Protein AF-A0A9D8N9T4-F1 (afdb_monomer_lite)

Secondary structure (DSSP, 8-state):
---------------------------STHHHHHHHHHHHHHHHHH----HHHHHHHHHHHHHHHHHHHHHHHHHHHHHHHTT--SS--GGGGGGS-HHHHHHHHHHHHHHHHHHHHHHHHHHHHHHHHS-HHHHHHHHHHHHHHHHHHHHHHHHHHS--------------------

Radius of gyration: 26.77 Å; chains: 1; bounding box: 71×52×84 Å

Sequence (178 aa):
MKKLFFWGLLLVMMGSLHAQEKKDSKCGSKDCQTMMKLQREYIEKNFIINDNQKSEFWEAYNELEKAKFQAFQDMKSAKEDANLPKRMKEDSLQYLSSEQIITFYRIKLETKNKIQQADLKFFTRISQCLTGQQVNQYYQLEKKFKKSAVNHSEKVCSPSKDKKYDSREQAPATPVKH

Structure (mmCIF, N/CA/C/O backbone):
data_AF-A0A9D8N9T4-F1
#
_entry.id   AF-A0A9D8N9T4-F1
#
loop_
_atom_site.group_PDB
_atom_site.id
_atom_site.type_symbol
_atom_site.label_atom_id
_atom_site.label_alt_id
_atom_site.label_comp_id
_atom_site.label_asym_id
_atom_site.label_entity_id
_atom_site.label_seq_id
_atom_site.pdbx_PDB_ins_code
_atom_site.Cartn_x
_atom_site.Cartn_y
_atom_site.Cartn_z
_atom_site.occupancy
_atom_site.B_iso_or_equiv
_atom_site.auth_seq_id
_atom_site.auth_comp_id
_atom_site.auth_asym_id
_atom_site.auth_atom_id
_atom_site.pdbx_PDB_model_num
ATOM 1 N N . MET A 1 1 ? -50.177 42.837 16.212 1.00 39.84 1 MET A N 1
ATOM 2 C CA . MET A 1 1 ? -50.791 42.825 14.865 1.00 39.84 1 MET A CA 1
ATOM 3 C C . MET A 1 1 ? -49.993 43.724 13.936 1.00 39.84 1 MET A C 1
ATOM 5 O O . MET A 1 1 ? -49.890 44.902 14.240 1.00 39.84 1 MET A O 1
ATOM 9 N N . LYS A 1 2 ? -49.470 43.162 12.841 1.00 36.41 2 LYS A N 1
ATOM 10 C CA . LYS A 1 2 ? -49.354 43.708 11.469 1.00 36.41 2 LYS A CA 1
ATOM 11 C C . LYS A 1 2 ? -48.125 43.093 10.788 1.00 36.41 2 LYS A C 1
ATOM 13 O O . LYS A 1 2 ? -46.996 43.273 11.221 1.00 36.41 2 LYS A O 1
ATOM 18 N N . LYS A 1 3 ? -48.428 42.292 9.764 1.00 45.81 3 LYS A N 1
ATOM 19 C CA . LYS A 1 3 ? -47.525 41.695 8.774 1.00 45.81 3 LYS A CA 1
ATOM 20 C C . LYS A 1 3 ? -46.980 42.782 7.841 1.00 45.81 3 LYS A C 1
ATOM 22 O O . LYS A 1 3 ? -47.693 43.758 7.639 1.00 45.81 3 LYS A O 1
ATOM 27 N N . LEU A 1 4 ? -45.835 42.519 7.206 1.00 48.75 4 LEU A N 1
ATOM 28 C CA . LEU A 1 4 ? -45.472 42.836 5.805 1.00 48.75 4 LEU A CA 1
ATOM 29 C C . LEU A 1 4 ? -44.111 42.136 5.550 1.00 48.75 4 LEU A C 1
ATOM 31 O O . LEU A 1 4 ? -43.169 42.393 6.287 1.00 48.75 4 LEU A O 1
ATOM 35 N N . PHE A 1 5 ? -44.007 41.029 4.792 1.00 43.25 5 PHE A N 1
ATOM 36 C CA . PHE A 1 5 ? -43.903 40.932 3.314 1.00 43.25 5 PHE A CA 1
ATOM 37 C C . PHE A 1 5 ? -42.927 41.974 2.723 1.00 43.25 5 PHE A C 1
ATOM 39 O O . PHE A 1 5 ? -43.076 43.142 3.038 1.00 43.25 5 PHE A O 1
ATOM 46 N N . PHE A 1 6 ? -41.996 41.736 1.793 1.00 43.41 6 PHE A N 1
ATOM 47 C CA . PHE A 1 6 ? -41.402 40.606 1.056 1.00 43.41 6 PHE A CA 1
ATOM 48 C C . PHE A 1 6 ? -40.486 41.306 0.003 1.00 43.41 6 PHE A C 1
ATOM 50 O O . PHE A 1 6 ? -40.786 42.434 -0.378 1.00 43.41 6 PHE A O 1
ATOM 57 N N . TRP A 1 7 ? -39.458 40.620 -0.514 1.00 39.41 7 TRP A N 1
ATOM 58 C CA . TRP A 1 7 ? -38.658 40.938 -1.724 1.00 39.41 7 TRP A CA 1
ATOM 59 C C . TRP A 1 7 ? -37.586 42.044 -1.666 1.00 39.41 7 TRP A C 1
ATOM 61 O O . TRP A 1 7 ? -37.868 43.198 -1.371 1.00 39.41 7 TRP A O 1
ATOM 71 N N . GLY A 1 8 ? -36.391 41.702 -2.172 1.00 33.31 8 GLY A N 1
ATOM 72 C CA . GLY A 1 8 ? -35.645 42.616 -3.045 1.00 33.31 8 GLY A CA 1
ATOM 73 C C . GLY A 1 8 ? -34.132 42.701 -2.836 1.00 33.31 8 GLY A C 1
ATOM 74 O O . GLY A 1 8 ? -33.678 43.363 -1.918 1.00 33.31 8 GLY A O 1
ATOM 75 N N . LEU A 1 9 ? -33.385 42.148 -3.798 1.00 35.94 9 LEU A N 1
ATOM 76 C CA . LEU A 1 9 ? -32.022 42.533 -4.201 1.00 35.94 9 LEU A CA 1
ATOM 77 C C . LEU A 1 9 ? -30.852 42.310 -3.222 1.00 35.94 9 LEU A C 1
ATOM 79 O O . LEU A 1 9 ? -30.519 43.159 -2.404 1.00 35.94 9 LEU A O 1
ATOM 83 N N . LEU A 1 10 ? -30.059 41.271 -3.503 1.00 37.19 10 LEU A N 1
ATOM 84 C CA . LEU A 1 10 ? -28.599 41.421 -3.467 1.00 37.19 10 LEU A CA 1
ATOM 85 C C . LEU A 1 10 ? -27.941 40.546 -4.545 1.00 37.19 10 LEU A C 1
ATOM 87 O O . LEU A 1 10 ? -27.331 39.514 -4.289 1.00 37.19 10 LEU A O 1
ATOM 91 N N . LEU A 1 11 ? -28.125 40.981 -5.794 1.00 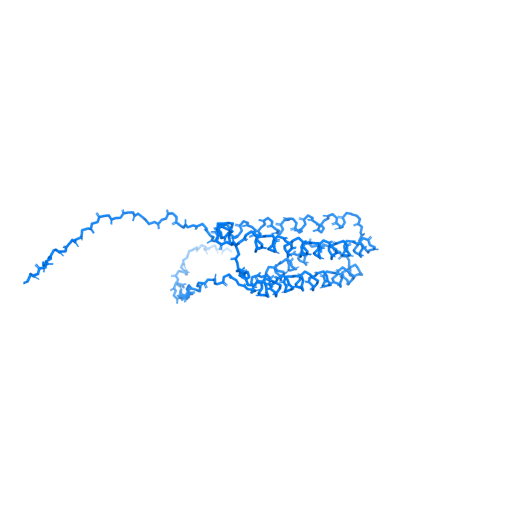40.97 11 LEU A N 1
ATOM 92 C CA . LEU A 1 11 ? -27.335 40.592 -6.962 1.00 40.97 11 LEU A CA 1
ATOM 93 C C . LEU A 1 11 ? -26.333 41.720 -7.242 1.00 40.97 11 LEU A C 1
ATOM 95 O O . LEU A 1 11 ? -26.630 42.561 -8.073 1.00 40.97 11 LEU A O 1
ATOM 99 N N . VAL A 1 12 ? -25.182 41.754 -6.561 1.00 41.62 12 VAL A N 1
ATOM 100 C CA . VAL A 1 12 ? -23.919 42.331 -7.079 1.00 41.62 12 VAL A CA 1
ATOM 101 C C . VAL A 1 12 ? -22.760 41.757 -6.253 1.00 41.62 12 VAL A C 1
ATOM 103 O O . VAL A 1 12 ? -22.359 42.351 -5.266 1.00 41.62 12 VAL A O 1
ATOM 106 N N . MET A 1 13 ? -22.227 40.598 -6.641 1.00 38.72 13 MET A N 1
ATOM 107 C CA . MET A 1 13 ? -20.827 40.207 -6.384 1.00 38.72 13 MET A CA 1
ATOM 108 C C . MET A 1 13 ? -20.387 39.223 -7.488 1.00 38.72 13 MET A C 1
ATOM 110 O O . MET A 1 13 ? -19.908 38.122 -7.232 1.00 38.72 13 MET A O 1
ATOM 114 N N . MET A 1 14 ? -20.593 39.604 -8.753 1.00 42.25 14 MET A N 1
ATOM 115 C CA . MET A 1 14 ? -19.725 39.131 -9.833 1.00 42.25 14 MET A CA 1
ATOM 116 C C . MET A 1 14 ? -18.565 40.115 -9.919 1.00 42.25 14 MET A C 1
ATOM 118 O O . MET A 1 14 ? -18.799 41.299 -10.142 1.00 42.25 14 MET A O 1
ATOM 122 N N . GLY A 1 15 ? -17.332 39.642 -9.750 1.00 38.38 15 GLY A N 1
ATOM 123 C CA . GLY A 1 15 ? -16.176 40.510 -9.975 1.00 38.38 15 GLY A CA 1
ATOM 124 C C . GLY A 1 15 ? -14.898 40.157 -9.235 1.00 38.38 15 GLY A C 1
ATOM 125 O O . GLY A 1 15 ? -14.230 41.053 -8.746 1.00 38.38 15 GLY A O 1
ATOM 126 N N . SER A 1 16 ? -14.538 38.879 -9.144 1.00 36.50 16 SER A N 1
ATOM 127 C CA . SER A 1 16 ? -13.131 38.458 -9.063 1.00 36.50 16 SER A CA 1
ATOM 128 C C . SER A 1 16 ? -13.045 37.007 -9.512 1.00 36.50 16 SER A C 1
ATOM 130 O O . SER A 1 16 ? -12.742 36.096 -8.741 1.00 36.50 16 SER A O 1
ATOM 132 N N . LEU A 1 17 ? -13.368 36.809 -10.793 1.00 34.00 17 LEU A N 1
ATOM 133 C CA . LEU A 1 17 ? -12.990 35.627 -11.553 1.00 34.00 17 LEU A CA 1
ATOM 134 C C . LEU A 1 17 ? -11.460 35.655 -11.581 1.00 34.00 17 LEU A C 1
ATOM 136 O O . LEU A 1 17 ? -10.849 36.274 -12.447 1.00 34.00 17 LEU A O 1
ATOM 140 N N . HIS A 1 18 ? -10.843 35.086 -10.546 1.00 39.81 18 HIS A N 1
ATOM 141 C CA . HIS A 1 18 ? -9.419 34.833 -10.566 1.00 39.81 18 HIS A CA 1
ATOM 142 C C . HIS A 1 18 ? -9.195 33.953 -11.785 1.00 39.81 18 HIS A C 1
ATOM 144 O O . HIS A 1 18 ? -9.687 32.825 -11.850 1.00 39.81 18 HIS A O 1
ATOM 150 N N . ALA A 1 19 ? -8.495 34.514 -12.767 1.00 41.03 19 ALA A N 1
ATOM 151 C CA . ALA A 1 19 ? -7.822 33.764 -13.798 1.00 41.03 19 ALA A CA 1
ATOM 152 C C . ALA A 1 19 ? -6.871 32.802 -13.078 1.00 41.03 19 ALA A C 1
ATOM 154 O O . ALA A 1 19 ? -5.721 33.123 -12.794 1.00 41.03 19 ALA A O 1
ATOM 155 N N . GLN A 1 20 ? -7.386 31.637 -12.688 1.00 35.59 20 GLN A N 1
ATOM 156 C CA . GLN A 1 20 ? -6.550 30.523 -12.305 1.00 35.59 20 GLN A CA 1
ATOM 157 C C . GLN A 1 20 ? -5.857 30.121 -13.597 1.00 35.59 20 GLN A C 1
ATOM 159 O O . GLN A 1 20 ? -6.465 29.520 -14.486 1.00 35.59 20 GLN A O 1
ATOM 164 N N . GLU A 1 21 ? -4.602 30.558 -13.722 1.00 31.61 21 GLU A N 1
ATOM 165 C CA . GLU A 1 21 ? -3.654 30.041 -14.692 1.00 31.61 21 GLU A CA 1
ATOM 166 C C . GLU A 1 21 ? -3.903 28.545 -14.840 1.00 31.61 21 GLU A C 1
ATOM 168 O O . GLU A 1 21 ? -3.873 27.795 -13.855 1.00 31.61 21 GLU A O 1
ATOM 173 N N . LYS A 1 22 ? -4.175 28.116 -16.074 1.00 35.31 22 LYS A N 1
ATOM 174 C CA . LYS A 1 22 ? -4.135 26.708 -16.442 1.00 35.31 22 LYS A CA 1
ATOM 175 C C . LYS A 1 22 ? -2.708 26.237 -16.195 1.00 35.31 22 LYS A C 1
ATOM 177 O O . LYS A 1 22 ? -1.856 26.298 -17.071 1.00 35.31 22 LYS A O 1
ATOM 182 N N . LYS A 1 23 ? -2.436 25.799 -14.968 1.00 31.84 23 LYS A N 1
ATOM 183 C CA . LYS A 1 23 ? -1.280 24.973 -14.680 1.00 31.84 23 LYS A CA 1
ATOM 184 C C . LYS A 1 23 ? -1.562 23.675 -15.400 1.00 31.84 23 LYS A C 1
ATOM 186 O O . LYS A 1 23 ? -2.368 22.877 -14.928 1.00 31.84 23 LYS A O 1
ATOM 191 N N . ASP A 1 24 ? -0.914 23.507 -16.546 1.00 34.22 24 ASP A N 1
ATOM 192 C CA . ASP A 1 24 ? -0.629 22.203 -17.118 1.00 34.22 24 ASP A CA 1
ATOM 193 C C . ASP A 1 24 ? -0.146 21.328 -15.965 1.00 34.22 24 ASP A C 1
ATOM 195 O O . ASP A 1 24 ? 0.978 21.478 -15.467 1.00 34.22 24 ASP A O 1
ATOM 199 N N . SER A 1 25 ? -1.046 20.498 -15.442 1.00 35.97 25 SER A N 1
ATOM 200 C CA . SER A 1 25 ? -0.766 19.623 -14.322 1.00 35.97 25 SER A CA 1
ATOM 201 C C . SER A 1 25 ? 0.158 18.548 -14.862 1.00 35.97 25 SER A C 1
ATOM 203 O O . SER A 1 25 ? -0.248 17.487 -15.333 1.00 35.97 25 SER A O 1
ATOM 205 N N . LYS A 1 26 ? 1.454 18.879 -14.830 1.00 36.84 26 LYS A N 1
ATOM 206 C CA . LYS A 1 26 ? 2.577 17.962 -14.932 1.00 36.84 26 LYS A CA 1
ATOM 207 C C . LYS A 1 26 ? 2.357 16.887 -13.884 1.00 36.84 26 LYS A C 1
ATOM 209 O O . LYS A 1 26 ? 2.788 17.005 -12.740 1.00 36.84 26 LYS A O 1
ATOM 214 N N . CYS A 1 27 ? 1.650 15.854 -14.309 1.00 39.75 27 CYS A N 1
ATOM 215 C CA . CYS A 1 27 ? 1.485 14.625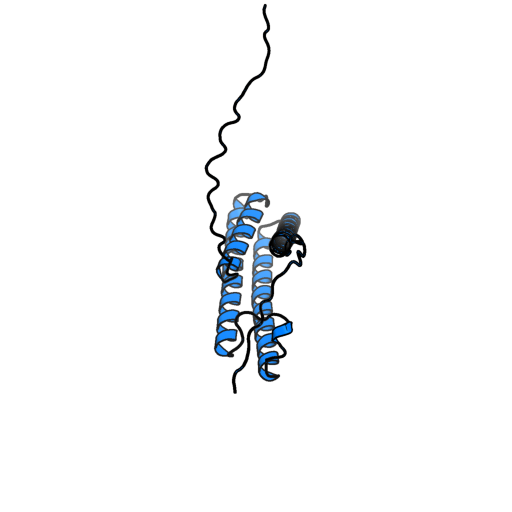 -13.587 1.00 39.75 27 CYS A CA 1
ATOM 216 C C . CYS A 1 27 ? 2.919 14.124 -13.339 1.00 39.75 27 CYS A C 1
ATOM 218 O O . CYS A 1 27 ? 3.714 13.942 -14.264 1.00 39.75 27 CYS A O 1
ATOM 220 N N . GLY A 1 28 ? 3.304 14.025 -12.078 1.00 37.84 28 GLY A N 1
ATOM 221 C CA . GLY A 1 28 ? 4.686 13.926 -11.604 1.00 37.84 28 GLY A CA 1
ATOM 222 C C . GLY A 1 28 ? 4.661 13.645 -10.106 1.00 37.84 28 GLY A C 1
ATOM 223 O O . GLY A 1 28 ? 3.597 13.729 -9.514 1.00 37.84 28 GLY A O 1
ATOM 224 N N . SER A 1 29 ? 5.782 13.278 -9.476 1.00 44.72 29 SER A N 1
ATOM 225 C CA . SER A 1 29 ? 5.846 12.665 -8.125 1.00 44.72 29 SER A CA 1
ATOM 226 C C . SER A 1 29 ? 5.010 13.314 -7.002 1.00 44.72 29 SER A C 1
ATOM 228 O O . SER A 1 29 ? 4.726 12.644 -6.011 1.00 44.72 29 SER A O 1
ATOM 230 N N . LYS A 1 30 ? 4.584 14.574 -7.164 1.00 45.72 30 LYS A N 1
ATOM 231 C CA . LYS A 1 30 ? 3.570 15.243 -6.338 1.00 45.72 30 LYS A CA 1
ATOM 232 C C . LYS A 1 30 ? 2.255 14.452 -6.251 1.00 45.72 30 LYS A C 1
ATOM 234 O O . LYS A 1 30 ? 1.691 14.371 -5.170 1.00 45.72 30 LYS A O 1
ATOM 239 N N . ASP A 1 31 ? 1.831 13.773 -7.316 1.00 61.88 31 ASP A N 1
ATOM 240 C CA . ASP A 1 31 ? 0.552 13.051 -7.361 1.00 61.88 31 ASP A CA 1
ATOM 241 C C . ASP A 1 31 ? 0.489 11.866 -6.391 1.00 61.88 31 ASP A C 1
ATOM 243 O O . ASP A 1 31 ? -0.563 11.606 -5.817 1.00 61.88 31 ASP A O 1
ATOM 247 N N . CYS A 1 32 ? 1.601 11.154 -6.165 1.00 58.97 32 CYS A N 1
ATOM 248 C CA . CYS A 1 32 ? 1.617 10.006 -5.251 1.00 58.97 32 CYS A CA 1
ATOM 249 C C . CYS A 1 32 ? 1.490 10.455 -3.790 1.00 58.97 32 CYS A C 1
ATOM 251 O O . CYS A 1 32 ? 0.715 9.874 -3.034 1.00 58.97 32 CYS A O 1
ATOM 253 N N . GLN A 1 33 ? 2.207 11.516 -3.404 1.00 65.69 33 GLN A N 1
ATOM 254 C CA . GLN A 1 33 ? 2.091 12.107 -2.067 1.00 65.69 33 GLN A CA 1
ATOM 255 C C . GLN A 1 33 ? 0.718 12.754 -1.858 1.00 65.69 33 GLN A C 1
ATOM 257 O O . GLN A 1 33 ? 0.119 12.590 -0.798 1.00 65.69 33 GLN A O 1
ATOM 262 N N . THR A 1 34 ? 0.182 13.437 -2.874 1.00 75.50 34 THR A N 1
ATOM 263 C CA . THR A 1 34 ? -1.174 13.993 -2.830 1.00 75.50 34 THR A CA 1
ATOM 264 C C . THR A 1 34 ? -2.224 12.890 -2.695 1.00 75.50 34 THR A C 1
ATOM 266 O O . THR A 1 34 ? -3.124 13.018 -1.873 1.00 75.50 34 THR A O 1
ATOM 269 N N . MET A 1 35 ? -2.094 11.782 -3.430 1.00 77.75 35 MET A N 1
ATOM 270 C CA . MET A 1 35 ? -3.035 10.662 -3.350 1.00 77.75 35 MET A CA 1
ATOM 271 C C . MET A 1 35 ? -2.986 9.957 -1.989 1.00 77.75 35 MET A C 1
ATOM 273 O O . MET A 1 35 ? -4.039 9.675 -1.424 1.00 77.75 35 MET A O 1
ATOM 277 N N . MET A 1 36 ? -1.790 9.716 -1.438 1.00 79.12 36 MET A N 1
ATOM 278 C CA . MET A 1 36 ? -1.627 9.142 -0.093 1.00 79.12 36 MET A CA 1
ATOM 279 C C . MET A 1 36 ? -2.247 10.043 0.978 1.00 79.12 36 MET A C 1
ATOM 281 O O . MET A 1 36 ? -3.033 9.577 1.798 1.00 79.12 36 MET A O 1
ATOM 285 N N . LYS A 1 37 ? -2.003 11.358 0.904 1.00 85.75 37 LYS A N 1
ATOM 286 C CA . LYS A 1 37 ? -2.623 12.332 1.810 1.00 85.75 37 LYS A CA 1
ATOM 287 C C . LYS A 1 37 ? -4.154 12.299 1.736 1.00 85.75 37 LYS A C 1
ATOM 289 O O . LYS A 1 37 ? -4.808 12.218 2.770 1.00 85.75 37 LYS A O 1
ATOM 294 N N . LEU A 1 38 ? -4.724 12.309 0.529 1.00 87.62 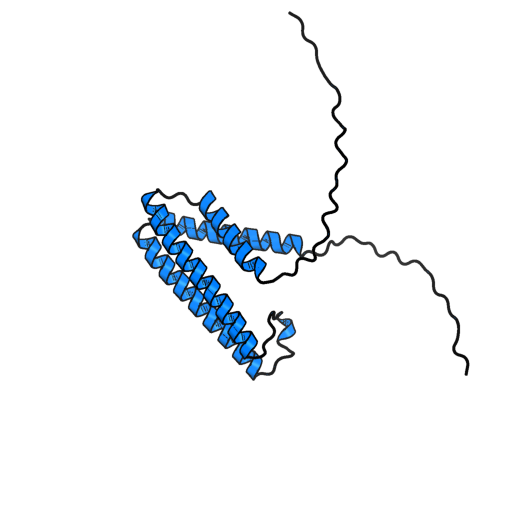38 LEU A N 1
ATOM 295 C CA . LEU A 1 38 ? -6.176 12.223 0.333 1.00 87.62 38 LEU A CA 1
ATOM 296 C C . LEU A 1 38 ? -6.751 10.899 0.854 1.00 87.62 38 LEU A C 1
ATOM 298 O O . LEU A 1 38 ? -7.842 10.881 1.422 1.00 87.62 38 LEU A O 1
ATOM 302 N N . GLN A 1 39 ? -6.023 9.792 0.679 1.00 89.44 39 GLN A N 1
ATOM 303 C CA . GLN A 1 39 ? -6.418 8.490 1.210 1.00 89.44 39 GLN A CA 1
ATOM 304 C C . GLN A 1 39 ? -6.457 8.515 2.739 1.00 89.44 39 GLN A C 1
ATOM 306 O O . GLN A 1 39 ? -7.435 8.061 3.333 1.00 89.44 39 GLN A O 1
ATOM 311 N N . ARG A 1 40 ? -5.422 9.082 3.366 1.00 92.06 40 ARG A N 1
ATOM 312 C CA . ARG A 1 40 ? -5.332 9.237 4.816 1.00 92.06 40 ARG A CA 1
ATOM 313 C C . ARG A 1 40 ? -6.487 10.065 5.368 1.00 92.06 40 ARG A C 1
ATOM 315 O O . ARG A 1 40 ? -7.202 9.575 6.235 1.00 92.06 40 ARG A O 1
ATOM 322 N N . GLU A 1 41 ? -6.723 11.255 4.818 1.00 91.12 41 GLU A N 1
ATOM 323 C CA . GLU A 1 41 ? -7.837 12.132 5.216 1.00 91.12 41 GLU A CA 1
ATOM 324 C C . GLU A 1 41 ? -9.195 11.431 5.057 1.00 91.12 41 GLU A C 1
ATOM 326 O O . GLU A 1 41 ? -10.080 11.544 5.908 1.00 91.12 41 GLU A O 1
ATOM 331 N N . TYR A 1 42 ? -9.364 10.659 3.978 1.00 92.44 42 TYR A N 1
ATOM 332 C CA . TYR A 1 42 ? -10.575 9.878 3.758 1.00 92.44 42 TYR A CA 1
ATOM 333 C C . TYR A 1 42 ? -10.759 8.786 4.818 1.00 92.44 42 TYR A C 1
ATOM 335 O O . TYR A 1 42 ? -11.864 8.623 5.336 1.00 92.44 42 TYR A O 1
ATOM 343 N N . ILE A 1 43 ? -9.709 8.035 5.151 1.00 94.12 43 ILE A N 1
ATOM 344 C CA . ILE A 1 43 ? -9.775 6.987 6.177 1.00 94.12 43 ILE A CA 1
ATOM 345 C C . ILE A 1 43 ? -10.038 7.614 7.545 1.00 94.12 43 ILE A C 1
ATOM 347 O O . ILE A 1 43 ? -10.957 7.181 8.230 1.00 94.12 43 ILE A O 1
ATOM 351 N N . GLU A 1 44 ? -9.317 8.672 7.906 1.00 93.25 44 GLU A N 1
ATOM 352 C CA . GLU A 1 44 ? -9.462 9.369 9.187 1.00 93.25 44 GLU A CA 1
ATOM 353 C C . GLU A 1 44 ? -10.880 9.894 9.415 1.00 93.25 44 GLU A C 1
ATOM 355 O O . GLU A 1 44 ? -11.431 9.757 10.504 1.00 93.25 44 GLU A O 1
ATOM 360 N N . LYS A 1 45 ? -11.519 10.410 8.361 1.00 92.94 45 LYS A N 1
ATOM 361 C CA . LYS A 1 45 ? -12.899 10.895 8.429 1.00 92.94 45 LYS A CA 1
ATOM 362 C C . LYS A 1 45 ? -13.944 9.782 8.576 1.00 92.94 45 LYS A C 1
ATOM 364 O O . LYS A 1 45 ? -15.019 10.035 9.113 1.00 92.94 45 LYS A O 1
ATOM 369 N N . ASN A 1 46 ? -13.690 8.588 8.036 1.00 94.75 46 ASN A N 1
ATOM 370 C CA . ASN A 1 46 ? -14.726 7.561 7.853 1.00 94.75 46 ASN A CA 1
ATOM 371 C C . ASN A 1 46 ? -14.497 6.275 8.661 1.00 94.75 46 ASN A C 1
ATOM 373 O O . ASN A 1 46 ? -15.397 5.431 8.729 1.00 94.75 46 ASN A O 1
ATOM 377 N N . PHE A 1 47 ? -13.310 6.083 9.235 1.00 96.50 47 PHE A N 1
ATOM 378 C CA . PHE A 1 47 ? -12.964 4.882 9.979 1.00 96.50 47 PHE A CA 1
ATOM 379 C C . PHE A 1 47 ? -13.156 5.096 11.480 1.00 96.50 47 PHE A C 1
ATOM 381 O O . PHE A 1 47 ? -12.441 5.864 12.118 1.00 96.50 47 PHE A O 1
ATOM 388 N N . ILE A 1 48 ? -14.157 4.414 12.036 1.00 92.81 48 ILE A N 1
ATOM 389 C CA . ILE A 1 48 ? -14.577 4.593 13.426 1.00 92.81 48 ILE A CA 1
ATOM 390 C C . ILE A 1 48 ? -13.938 3.496 14.277 1.00 92.81 48 ILE A C 1
ATOM 392 O O . ILE A 1 48 ? -14.337 2.333 14.227 1.00 92.81 48 ILE A O 1
ATOM 396 N N . ILE A 1 49 ? -12.945 3.891 15.065 1.00 94.62 49 ILE A N 1
ATOM 397 C CA . ILE A 1 49 ? -12.219 3.051 16.023 1.00 94.62 49 ILE A CA 1
ATOM 398 C C . ILE A 1 49 ? -12.008 3.840 17.321 1.00 94.62 49 ILE A C 1
ATOM 400 O O . ILE A 1 49 ? -12.037 5.074 17.305 1.00 94.62 49 ILE A O 1
ATOM 404 N N . ASN A 1 50 ? -11.845 3.147 18.449 1.00 93.81 50 ASN A N 1
ATOM 405 C CA . ASN A 1 50 ? -11.634 3.811 19.741 1.00 93.81 50 ASN A CA 1
ATOM 406 C C . ASN A 1 50 ? -10.203 4.368 19.870 1.00 93.81 50 ASN A C 1
ATOM 408 O O . ASN A 1 50 ? -9.336 4.053 19.057 1.00 93.81 50 ASN A O 1
ATOM 412 N N . ASP A 1 51 ? -9.940 5.189 20.886 1.00 91.00 51 ASP A N 1
ATOM 413 C CA . ASP A 1 51 ? -8.658 5.901 20.992 1.00 91.00 51 ASP A CA 1
ATOM 414 C C . ASP A 1 51 ? -7.455 4.972 21.224 1.00 91.00 51 ASP A C 1
ATOM 416 O O . ASP A 1 51 ? -6.397 5.196 20.633 1.00 91.00 51 ASP A O 1
ATOM 420 N N . ASN A 1 52 ? -7.632 3.872 21.966 1.00 90.06 52 ASN A N 1
ATOM 421 C CA . ASN A 1 52 ? -6.589 2.853 22.130 1.00 90.06 52 ASN A CA 1
ATOM 422 C C . ASN A 1 52 ? -6.247 2.188 20.785 1.00 90.06 52 ASN A C 1
ATOM 424 O O . ASN A 1 52 ? -5.082 1.985 20.458 1.00 90.06 52 ASN A O 1
ATOM 428 N N . GLN A 1 53 ? -7.263 1.895 19.968 1.00 95.00 53 GLN A N 1
ATOM 429 C CA . GLN A 1 53 ? -7.094 1.326 18.631 1.00 95.00 53 GLN A CA 1
ATOM 430 C C . GLN A 1 53 ? -6.483 2.326 17.644 1.00 95.00 53 GLN A C 1
ATOM 432 O O . GLN A 1 53 ? -5.708 1.924 16.778 1.00 95.00 53 GLN A O 1
ATOM 437 N N . LYS A 1 54 ? -6.820 3.619 17.755 1.00 94.25 54 LYS A N 1
ATOM 438 C CA . LYS A 1 54 ? -6.315 4.668 16.854 1.00 94.25 54 LYS A CA 1
ATOM 439 C C . LYS A 1 54 ? -4.801 4.756 16.876 1.00 94.25 54 LYS A C 1
ATOM 441 O O . LYS A 1 54 ? -4.215 4.854 15.803 1.00 94.25 54 LYS A O 1
ATOM 446 N N . SER A 1 55 ? -4.190 4.735 18.060 1.00 93.88 55 SER A N 1
ATOM 447 C CA . SER A 1 55 ? -2.734 4.853 18.185 1.00 93.88 55 SER A CA 1
ATOM 448 C C . SER A 1 55 ? -2.027 3.737 17.412 1.00 93.88 55 SER A C 1
ATOM 450 O O . SER A 1 55 ? -1.266 4.012 16.486 1.00 93.88 55 SER A O 1
ATOM 452 N N . GLU A 1 56 ? -2.376 2.483 17.711 1.00 94.69 56 GLU A N 1
ATOM 453 C CA . GLU A 1 56 ? -1.796 1.298 17.065 1.00 94.69 56 GLU A CA 1
ATOM 454 C C . GLU A 1 56 ? -2.071 1.255 15.558 1.00 94.69 56 GLU A C 1
ATOM 456 O O . GLU A 1 56 ? -1.186 0.961 14.750 1.00 94.69 56 GLU A O 1
ATOM 461 N N . PHE A 1 57 ? -3.304 1.576 15.154 1.00 97.06 57 PHE A N 1
ATOM 462 C CA . PHE A 1 57 ? -3.686 1.598 13.747 1.00 97.06 57 PHE A CA 1
ATOM 463 C C . PHE A 1 57 ? -2.879 2.632 12.958 1.00 97.06 57 PHE A C 1
ATOM 465 O O . PHE A 1 57 ? -2.348 2.312 11.893 1.00 97.06 57 PHE A O 1
ATOM 472 N N . TRP A 1 58 ? -2.779 3.867 13.458 1.00 95.88 58 TRP A N 1
ATOM 473 C CA . TRP A 1 58 ? -2.090 4.939 12.743 1.00 95.88 58 TRP A CA 1
ATOM 474 C C . TRP A 1 58 ? -0.583 4.744 12.705 1.00 95.88 58 TRP A C 1
ATOM 476 O O . TRP A 1 58 ? 0.033 5.067 11.691 1.00 95.88 58 TRP A O 1
ATOM 486 N N . GLU A 1 59 ? 0.013 4.173 13.749 1.00 96.00 59 GLU A N 1
ATOM 487 C CA . GLU A 1 59 ? 1.419 3.778 13.715 1.00 96.00 59 GLU A CA 1
ATOM 488 C C . GLU A 1 59 ? 1.671 2.743 12.608 1.00 96.00 59 GLU A C 1
ATOM 490 O O . GLU A 1 59 ? 2.519 2.957 11.736 1.00 96.00 59 GLU A O 1
ATOM 495 N N . ALA A 1 60 ? 0.871 1.670 12.566 1.00 96.81 60 ALA A N 1
ATOM 496 C CA . ALA A 1 60 ? 0.970 0.647 11.527 1.00 96.81 60 ALA A CA 1
ATOM 497 C C . ALA A 1 60 ? 0.727 1.222 10.118 1.00 96.81 60 ALA A C 1
ATOM 499 O O . ALA A 1 60 ? 1.416 0.860 9.161 1.00 96.81 60 ALA A O 1
ATOM 500 N N . TYR A 1 61 ? -0.235 2.136 9.980 1.00 95.94 61 TYR A N 1
ATOM 501 C CA . TYR A 1 61 ? -0.564 2.777 8.710 1.00 95.94 61 TYR A CA 1
ATOM 502 C C . TYR A 1 61 ? 0.571 3.693 8.220 1.00 95.94 61 TYR A C 1
ATOM 504 O O . TYR A 1 61 ? 0.919 3.666 7.040 1.00 95.94 61 TYR A O 1
ATOM 512 N N . ASN A 1 62 ? 1.219 4.441 9.116 1.00 95.44 62 ASN A N 1
ATOM 513 C CA . ASN A 1 62 ? 2.378 5.270 8.774 1.00 95.44 62 ASN A CA 1
ATOM 514 C C . ASN A 1 62 ? 3.568 4.418 8.298 1.00 95.44 62 ASN A C 1
ATOM 516 O O . ASN A 1 62 ? 4.249 4.781 7.334 1.00 95.44 62 ASN A O 1
ATOM 520 N N . GLU A 1 63 ? 3.812 3.265 8.933 1.00 96.12 63 GLU A N 1
ATOM 521 C CA . GLU A 1 63 ? 4.820 2.308 8.461 1.00 96.12 63 GLU A CA 1
ATOM 522 C C . GLU A 1 63 ? 4.498 1.792 7.053 1.00 96.12 63 GLU A C 1
ATOM 524 O O . GLU A 1 63 ? 5.390 1.726 6.200 1.00 96.12 63 GLU A O 1
ATOM 529 N N . LEU A 1 64 ? 3.228 1.466 6.792 1.00 95.69 64 LEU A N 1
ATOM 530 C CA . LEU A 1 64 ? 2.759 1.030 5.479 1.00 95.69 64 LEU A CA 1
ATOM 531 C C . LEU A 1 64 ? 2.992 2.103 4.409 1.00 95.69 64 LEU A C 1
ATOM 533 O O . LEU A 1 64 ? 3.512 1.797 3.332 1.00 95.69 64 LEU A O 1
ATOM 537 N N . GLU A 1 65 ? 2.622 3.355 4.687 1.00 93.31 65 GLU A N 1
ATOM 538 C CA . GLU A 1 65 ? 2.819 4.469 3.755 1.00 93.31 65 GLU A CA 1
ATOM 539 C C . GLU A 1 65 ? 4.299 4.692 3.452 1.00 93.31 65 GLU A C 1
ATOM 541 O O . GLU A 1 65 ? 4.677 4.795 2.281 1.00 93.31 65 GLU A O 1
ATOM 546 N N . LYS A 1 66 ? 5.152 4.685 4.483 1.00 93.69 66 LYS A N 1
ATOM 547 C CA . LYS A 1 66 ? 6.604 4.817 4.320 1.00 93.69 66 LYS A CA 1
ATOM 548 C C . LYS A 1 66 ? 7.176 3.690 3.459 1.00 93.69 66 LYS A C 1
ATOM 550 O O . LYS A 1 66 ? 7.958 3.961 2.549 1.00 93.69 66 LYS A O 1
ATOM 555 N N . ALA A 1 67 ? 6.761 2.445 3.697 1.00 94.81 67 ALA A N 1
ATOM 556 C CA . ALA A 1 67 ? 7.215 1.290 2.925 1.00 94.81 67 ALA A CA 1
ATOM 557 C C . ALA A 1 67 ? 6.771 1.363 1.454 1.00 94.81 67 ALA A C 1
ATOM 559 O O . ALA A 1 67 ? 7.579 1.144 0.551 1.00 94.81 67 ALA A O 1
ATOM 560 N N . LYS A 1 68 ? 5.510 1.734 1.194 1.00 92.44 68 LYS A N 1
ATOM 561 C CA . LYS A 1 68 ? 4.994 1.936 -0.169 1.00 92.44 68 LYS A CA 1
ATOM 562 C C . LYS A 1 68 ? 5.735 3.056 -0.888 1.00 92.44 68 LYS A C 1
ATOM 564 O O . LYS A 1 68 ? 6.142 2.882 -2.033 1.00 92.44 68 LYS A O 1
ATOM 569 N N . PHE A 1 69 ? 5.938 4.189 -0.217 1.00 90.31 69 PHE A N 1
ATOM 570 C CA . PHE A 1 69 ? 6.682 5.311 -0.777 1.00 90.31 69 PHE A CA 1
ATOM 571 C C . PHE A 1 69 ? 8.116 4.909 -1.131 1.00 90.31 69 PHE A C 1
ATOM 573 O O . PHE A 1 69 ? 8.559 5.184 -2.245 1.00 90.31 69 PHE A O 1
ATOM 580 N N . GLN A 1 70 ? 8.810 4.203 -0.233 1.00 93.38 70 GLN A N 1
ATOM 581 C CA . GLN A 1 70 ? 10.161 3.713 -0.494 1.00 93.38 70 GLN A CA 1
ATOM 582 C C . GLN A 1 70 ? 10.194 2.751 -1.686 1.00 93.38 70 GLN A C 1
ATOM 584 O O . GLN A 1 70 ? 11.024 2.921 -2.570 1.00 93.38 70 GLN A O 1
ATOM 589 N N . ALA A 1 71 ? 9.252 1.807 -1.783 1.00 93.06 71 ALA A N 1
ATOM 590 C CA . ALA A 1 71 ? 9.172 0.896 -2.925 1.00 93.06 71 ALA A CA 1
ATOM 591 C C . ALA A 1 71 ? 9.007 1.645 -4.262 1.00 93.06 71 ALA A C 1
ATOM 593 O O . ALA A 1 71 ? 9.619 1.266 -5.260 1.00 93.06 71 ALA A O 1
ATOM 594 N N . PHE A 1 72 ? 8.231 2.735 -4.292 1.00 90.38 72 PHE A N 1
ATOM 595 C CA . PHE A 1 72 ? 8.114 3.578 -5.485 1.00 90.38 72 PHE A CA 1
ATOM 596 C C . PHE A 1 72 ? 9.385 4.380 -5.793 1.00 90.38 72 PHE A C 1
ATOM 598 O O . PHE A 1 72 ? 9.690 4.578 -6.970 1.00 90.38 72 PHE A O 1
ATOM 605 N N . GLN A 1 73 ? 10.123 4.839 -4.777 1.00 91.12 73 GLN A N 1
ATOM 606 C CA . GLN A 1 73 ? 11.425 5.483 -4.987 1.00 91.12 73 GLN A CA 1
ATOM 607 C C . GLN A 1 73 ? 12.442 4.484 -5.542 1.00 91.12 73 GLN A C 1
ATOM 609 O O . GLN A 1 73 ? 13.045 4.763 -6.573 1.00 91.12 73 GLN A O 1
ATOM 614 N N . ASP A 1 74 ? 12.539 3.292 -4.950 1.00 92.56 74 ASP A N 1
ATOM 615 C CA . ASP A 1 74 ? 13.404 2.212 -5.432 1.00 92.56 74 ASP A CA 1
ATOM 616 C C . ASP A 1 74 ? 13.079 1.852 -6.888 1.00 92.56 74 ASP A C 1
ATOM 618 O O . ASP A 1 74 ? 13.972 1.732 -7.719 1.00 92.56 74 ASP A O 1
ATOM 622 N N . MET A 1 75 ? 11.788 1.727 -7.221 1.00 92.81 75 MET A N 1
ATOM 623 C CA . MET A 1 75 ? 11.329 1.470 -8.589 1.00 92.81 75 MET A CA 1
ATOM 624 C C . MET A 1 75 ? 11.781 2.563 -9.557 1.00 92.81 75 MET A C 1
ATOM 626 O O . MET A 1 75 ? 12.140 2.278 -10.700 1.00 92.81 75 MET A O 1
ATOM 630 N N . LYS A 1 76 ? 11.704 3.827 -9.131 1.00 90.12 76 LYS A N 1
ATOM 631 C CA . LYS A 1 76 ? 12.110 4.969 -9.945 1.00 90.12 76 LYS A CA 1
ATOM 632 C C . LYS A 1 76 ? 13.620 4.949 -10.179 1.00 90.12 76 LYS A C 1
ATOM 634 O O . LYS A 1 76 ? 14.019 5.056 -11.334 1.00 90.12 76 LYS A O 1
ATOM 639 N N . SER A 1 77 ? 14.417 4.759 -9.130 1.00 92.06 77 SER A N 1
ATOM 640 C CA . SER A 1 77 ? 15.876 4.649 -9.225 1.00 92.06 77 SER A CA 1
ATOM 641 C C . SER A 1 77 ? 16.293 3.472 -10.105 1.00 92.06 77 SER A C 1
ATOM 643 O O . SER A 1 77 ? 17.012 3.670 -11.072 1.00 92.06 77 SER A O 1
ATOM 645 N N . ALA A 1 78 ? 15.724 2.281 -9.892 1.00 91.81 78 ALA A N 1
ATOM 646 C CA . ALA A 1 78 ? 16.039 1.098 -10.694 1.00 91.81 78 ALA A CA 1
ATOM 647 C C . ALA A 1 78 ? 15.708 1.275 -12.187 1.00 91.81 78 ALA A C 1
ATOM 649 O O . ALA A 1 78 ? 16.397 0.738 -13.052 1.00 91.81 78 ALA A O 1
ATOM 650 N N . LYS A 1 79 ? 14.650 2.030 -12.514 1.00 90.69 79 LYS A N 1
ATOM 651 C CA . LYS A 1 79 ? 14.350 2.393 -13.906 1.00 90.69 79 LYS A CA 1
ATOM 652 C C . LYS A 1 79 ? 15.367 3.370 -14.481 1.00 90.69 79 LYS A C 1
ATOM 654 O O . LYS A 1 79 ? 15.722 3.221 -15.643 1.00 90.69 79 LYS A O 1
ATOM 659 N N . GLU A 1 80 ? 15.783 4.365 -13.701 1.00 89.56 80 GLU A N 1
ATOM 660 C CA . GLU A 1 80 ? 16.799 5.336 -14.115 1.00 89.56 80 GLU A CA 1
ATOM 661 C C . GLU A 1 80 ? 18.139 4.627 -14.380 1.00 89.56 80 GLU A C 1
ATOM 663 O O . GLU A 1 80 ? 18.696 4.805 -15.461 1.00 89.56 80 GLU A O 1
ATOM 668 N N . ASP A 1 81 ? 18.569 3.724 -13.494 1.00 91.00 81 ASP A N 1
ATOM 669 C CA . ASP A 1 81 ? 19.802 2.933 -13.643 1.00 91.00 81 ASP A CA 1
ATOM 670 C C . ASP A 1 81 ? 19.763 1.995 -14.863 1.00 91.00 81 ASP A C 1
ATOM 672 O O . ASP A 1 81 ? 20.766 1.786 -15.544 1.00 91.00 81 ASP A O 1
ATOM 676 N N . ALA A 1 82 ? 18.586 1.449 -15.180 1.00 88.44 82 ALA A N 1
ATOM 677 C CA . ALA A 1 82 ? 18.370 0.590 -16.344 1.00 88.44 82 ALA A CA 1
ATOM 678 C C . ALA A 1 82 ? 18.124 1.365 -17.658 1.00 88.44 82 ALA A C 1
ATOM 680 O O . ALA A 1 82 ? 17.760 0.754 -18.666 1.00 88.44 82 ALA A O 1
ATOM 681 N N . ASN A 1 83 ? 18.278 2.698 -17.664 1.00 87.50 83 ASN A N 1
ATOM 682 C CA . ASN A 1 83 ? 17.968 3.577 -18.801 1.00 87.50 83 ASN A CA 1
ATOM 683 C C . ASN A 1 83 ? 16.538 3.395 -19.350 1.00 87.50 83 ASN A C 1
ATOM 685 O O . ASN A 1 83 ? 16.283 3.531 -20.548 1.00 87.50 83 ASN A O 1
ATOM 689 N N . LEU A 1 84 ? 15.586 3.074 -18.472 1.00 86.00 84 LEU A N 1
ATOM 690 C CA . LEU A 1 84 ? 14.181 2.908 -18.824 1.00 86.00 84 LEU A CA 1
ATOM 691 C C . LEU A 1 84 ? 13.429 4.244 -18.710 1.00 86.00 84 LEU A C 1
ATOM 693 O O . LEU A 1 84 ? 13.688 5.047 -17.807 1.00 86.00 84 LEU A O 1
ATOM 697 N N . PRO A 1 85 ? 12.423 4.490 -19.568 1.00 78.44 85 PRO A N 1
ATOM 698 C CA . PRO A 1 85 ? 11.622 5.702 -19.490 1.00 78.44 85 PRO A CA 1
ATOM 699 C C . PRO A 1 85 ? 10.897 5.822 -18.140 1.00 78.44 85 PRO A C 1
ATOM 701 O O . PRO A 1 85 ? 10.261 4.885 -17.643 1.00 78.44 85 PRO A O 1
ATOM 704 N N . LYS A 1 86 ? 10.930 7.033 -17.564 1.00 68.56 86 LYS A N 1
ATOM 705 C CA . LYS A 1 86 ? 10.315 7.342 -16.257 1.00 68.56 86 LYS A CA 1
ATOM 706 C C . LYS A 1 86 ? 8.806 7.076 -16.239 1.00 68.56 86 LYS A C 1
ATOM 708 O O . LYS A 1 86 ? 8.247 6.698 -15.209 1.00 68.56 86 LYS A O 1
ATOM 713 N N . ARG A 1 87 ? 8.143 7.251 -17.386 1.00 66.56 87 ARG A N 1
ATOM 714 C CA . ARG A 1 87 ? 6.734 6.918 -17.620 1.00 66.56 87 ARG A CA 1
ATOM 715 C C . ARG A 1 87 ? 6.638 6.035 -18.852 1.00 66.56 87 ARG A C 1
ATOM 717 O O . ARG A 1 87 ? 6.933 6.500 -19.945 1.00 66.56 87 ARG A O 1
ATOM 724 N N . MET A 1 88 ? 6.193 4.797 -18.663 1.00 66.50 88 MET A N 1
ATOM 725 C CA . MET A 1 88 ? 5.778 3.954 -19.778 1.00 66.50 88 MET A CA 1
ATOM 726 C C . MET A 1 88 ? 4.274 4.066 -19.952 1.00 66.50 88 MET A C 1
ATOM 728 O O . MET A 1 88 ? 3.523 3.777 -19.020 1.00 66.50 88 MET A O 1
ATOM 732 N N . LYS A 1 89 ? 3.854 4.471 -21.147 1.00 66.06 89 LYS A N 1
ATOM 733 C CA . LYS A 1 89 ? 2.539 4.097 -21.676 1.00 66.06 89 LYS A CA 1
ATOM 734 C C . LYS A 1 89 ? 2.672 2.705 -22.299 1.00 66.06 89 LYS A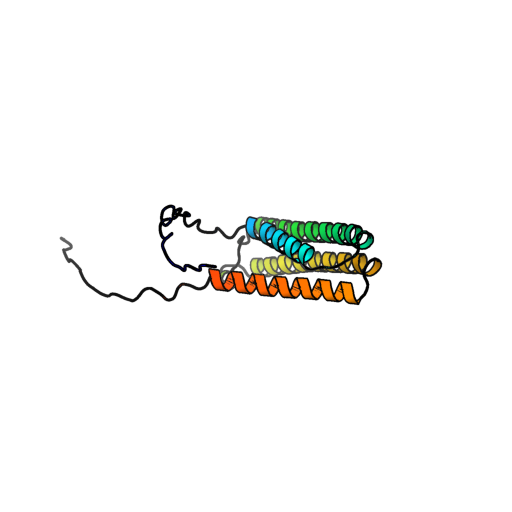 C 1
ATOM 736 O O . LYS A 1 89 ? 3.775 2.345 -22.703 1.00 66.06 89 LYS A O 1
ATOM 741 N N . GLU A 1 90 ? 1.604 1.921 -22.370 1.00 61.25 90 GLU A N 1
ATOM 742 C CA . GLU A 1 90 ? 1.661 0.584 -22.993 1.00 61.25 90 GLU A CA 1
ATOM 743 C C . GLU A 1 90 ? 2.256 0.640 -24.410 1.00 61.25 90 GLU A C 1
ATOM 745 O O . GLU A 1 90 ? 3.171 -0.118 -24.722 1.00 61.25 90 GLU A O 1
ATOM 750 N N . ASP A 1 91 ? 1.904 1.673 -25.177 1.00 60.25 91 ASP A N 1
ATOM 751 C CA . ASP A 1 91 ? 2.415 1.926 -26.532 1.00 60.25 91 ASP A CA 1
ATOM 752 C C . ASP A 1 91 ? 3.916 2.268 -26.594 1.00 60.25 91 ASP A C 1
ATOM 754 O O . ASP A 1 91 ? 4.504 2.321 -27.669 1.00 60.25 91 ASP A O 1
ATOM 758 N N . SER A 1 92 ? 4.568 2.533 -25.456 1.00 69.62 92 SER A N 1
ATOM 759 C CA . SER A 1 92 ? 6.007 2.842 -25.411 1.00 69.62 92 SER A CA 1
ATOM 760 C C . SER A 1 92 ? 6.902 1.605 -25.308 1.00 69.62 92 SER A C 1
ATOM 762 O O . SER A 1 92 ? 8.112 1.725 -25.482 1.00 69.62 92 SER A O 1
ATOM 764 N N . LEU A 1 93 ? 6.323 0.419 -25.073 1.00 73.38 93 LEU A N 1
ATOM 765 C CA . LEU A 1 93 ? 7.070 -0.842 -25.010 1.00 73.38 93 LEU A CA 1
ATOM 766 C C . LEU A 1 93 ? 7.678 -1.232 -26.363 1.00 73.38 93 LEU A C 1
ATOM 768 O O . LEU A 1 93 ? 8.734 -1.852 -26.394 1.00 73.38 93 LEU A O 1
ATOM 772 N N . GLN A 1 94 ? 7.053 -0.821 -27.470 1.00 77.00 94 GLN A N 1
ATOM 773 C CA . GLN A 1 94 ? 7.508 -1.136 -28.829 1.00 77.00 94 GLN A CA 1
ATOM 774 C C . GLN A 1 94 ? 8.854 -0.494 -29.207 1.00 77.00 94 GLN A C 1
ATOM 776 O O . GLN A 1 94 ? 9.463 -0.893 -30.193 1.00 77.00 94 GLN A O 1
ATOM 781 N N . TYR A 1 95 ? 9.317 0.497 -28.437 1.00 82.75 95 TYR A N 1
ATOM 782 C CA . TYR A 1 95 ? 10.583 1.203 -28.673 1.00 82.75 95 TYR A CA 1
ATOM 783 C C . TYR A 1 95 ? 11.736 0.689 -27.798 1.00 82.75 95 TYR A C 1
ATOM 785 O O . TYR A 1 95 ? 12.797 1.307 -27.758 1.00 82.75 95 TYR A O 1
ATOM 793 N N . LEU A 1 96 ? 11.523 -0.402 -27.061 1.00 85.31 96 LEU A N 1
ATOM 794 C CA . LEU A 1 96 ? 12.506 -0.984 -26.152 1.00 85.31 96 LEU A CA 1
ATOM 795 C C . LEU A 1 96 ? 13.079 -2.272 -26.729 1.00 85.31 96 LEU A C 1
ATOM 797 O O . LEU A 1 96 ? 12.392 -3.015 -27.430 1.00 85.31 96 LEU A O 1
ATOM 801 N N . SER A 1 97 ? 14.323 -2.579 -26.369 1.00 89.44 97 S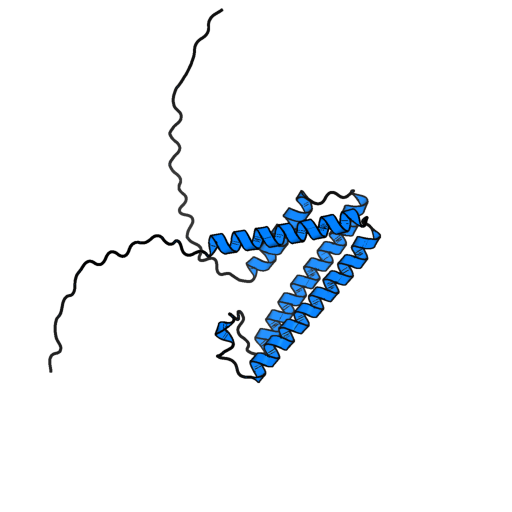ER A N 1
ATOM 802 C CA . SER A 1 97 ? 14.882 -3.901 -26.642 1.00 89.44 97 SER A CA 1
ATOM 803 C C . SER A 1 97 ? 14.180 -4.980 -25.809 1.00 89.44 97 SER A C 1
ATOM 805 O O . SER A 1 97 ? 13.635 -4.709 -24.734 1.00 89.44 97 SER A O 1
ATOM 807 N N . SER A 1 98 ? 14.251 -6.236 -26.257 1.00 90.25 98 SER A N 1
ATOM 808 C CA . SER A 1 98 ? 13.734 -7.382 -25.494 1.00 90.25 98 SER A CA 1
ATOM 809 C C . SER A 1 98 ? 14.291 -7.429 -24.065 1.00 90.25 98 SER A C 1
ATOM 811 O O . SER A 1 98 ? 13.553 -7.685 -23.115 1.00 90.25 98 SER A O 1
ATOM 813 N N . GLU A 1 99 ? 15.575 -7.112 -23.885 1.00 91.81 99 GLU A N 1
ATOM 814 C CA . GLU A 1 99 ? 16.222 -7.066 -22.568 1.00 91.81 99 GLU A CA 1
ATOM 815 C C . GLU A 1 99 ? 15.680 -5.938 -21.681 1.00 91.81 99 GLU A C 1
ATOM 817 O O . GLU A 1 99 ? 15.454 -6.133 -20.482 1.00 91.81 99 GLU A O 1
ATOM 822 N N . GLN A 1 100 ? 15.416 -4.764 -22.261 1.00 90.88 100 GLN A N 1
ATOM 823 C CA . GLN A 1 100 ? 14.806 -3.641 -21.551 1.00 90.88 100 GLN A CA 1
ATOM 824 C C . GLN A 1 100 ? 13.368 -3.955 -21.131 1.00 90.88 100 GLN A C 1
ATOM 826 O O . GLN A 1 100 ? 12.969 -3.615 -20.015 1.00 90.88 100 GLN A O 1
ATOM 831 N N . ILE A 1 101 ? 12.603 -4.650 -21.978 1.00 89.88 101 ILE A N 1
ATOM 832 C CA . ILE A 1 101 ? 11.247 -5.112 -21.651 1.00 89.88 101 ILE A CA 1
ATOM 833 C C . ILE A 1 101 ? 11.293 -6.090 -20.470 1.00 89.88 101 ILE A C 1
ATOM 835 O O . ILE A 1 101 ? 10.571 -5.903 -19.487 1.00 89.88 101 ILE A O 1
ATOM 839 N N . ILE A 1 102 ? 12.173 -7.095 -20.517 1.00 92.50 102 ILE A N 1
ATOM 840 C CA . ILE A 1 102 ? 12.351 -8.060 -19.420 1.00 92.50 102 ILE A CA 1
ATOM 841 C C . ILE A 1 102 ? 12.7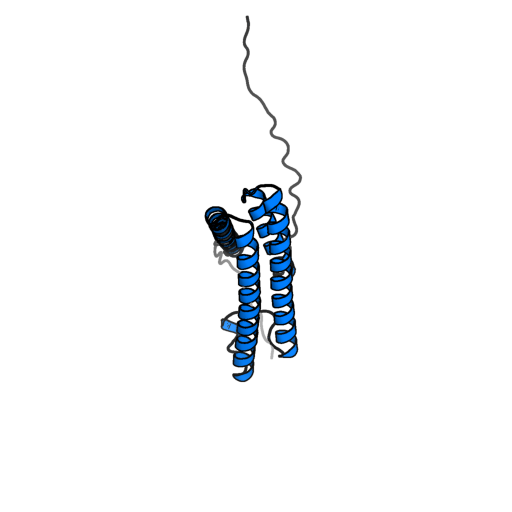37 -7.334 -18.124 1.00 92.50 102 ILE A C 1
ATOM 843 O O . ILE A 1 102 ? 12.124 -7.553 -17.076 1.00 92.50 102 ILE A O 1
ATOM 847 N N . THR A 1 103 ? 13.702 -6.417 -18.198 1.00 92.94 103 THR A N 1
ATOM 848 C CA . THR A 1 103 ? 14.167 -5.631 -17.047 1.00 92.94 103 THR A CA 1
ATOM 849 C C . THR A 1 103 ? 13.049 -4.775 -16.456 1.00 92.94 103 THR A C 1
ATOM 851 O O . THR A 1 103 ? 12.878 -4.732 -15.236 1.00 92.94 103 THR A O 1
ATOM 854 N N . PHE A 1 104 ? 12.235 -4.142 -17.302 1.00 90.69 104 PHE A N 1
ATOM 855 C CA . PHE A 1 104 ? 11.082 -3.362 -16.866 1.00 90.69 104 PHE A CA 1
ATOM 856 C C . PHE A 1 104 ? 10.078 -4.207 -16.075 1.00 90.69 104 PHE A C 1
ATOM 858 O O . PHE A 1 104 ? 9.647 -3.801 -14.989 1.00 90.69 104 PHE A O 1
ATOM 865 N N . TYR A 1 105 ? 9.709 -5.384 -16.591 1.00 91.50 105 TYR A N 1
ATOM 866 C CA . TYR A 1 105 ? 8.775 -6.267 -15.894 1.00 91.50 105 TYR A CA 1
ATOM 867 C C . TYR A 1 105 ? 9.366 -6.819 -14.600 1.00 91.50 105 TYR A C 1
ATOM 869 O O . TYR A 1 105 ? 8.646 -6.866 -13.602 1.00 91.50 105 TYR A O 1
ATOM 877 N N . ARG A 1 106 ? 10.664 -7.147 -14.568 1.00 95.38 106 ARG A N 1
ATOM 878 C CA . ARG A 1 106 ? 11.357 -7.543 -13.335 1.00 95.38 106 ARG A CA 1
ATOM 879 C C . ARG A 1 106 ? 11.228 -6.467 -12.255 1.00 95.38 106 ARG A C 1
ATOM 881 O O . ARG A 1 106 ? 10.684 -6.749 -11.191 1.00 95.38 106 ARG A O 1
ATOM 888 N N . ILE A 1 107 ? 11.599 -5.221 -12.563 1.00 94.31 107 ILE A N 1
ATOM 889 C CA . ILE A 1 107 ? 11.491 -4.086 -11.626 1.00 94.31 107 ILE A CA 1
ATOM 890 C C . ILE A 1 107 ? 10.041 -3.906 -11.146 1.00 94.31 107 ILE A C 1
ATOM 892 O O . ILE A 1 107 ? 9.782 -3.677 -9.960 1.00 94.31 107 ILE A O 1
ATOM 896 N N . LYS A 1 108 ? 9.063 -4.026 -12.054 1.00 91.56 108 LYS A N 1
ATOM 897 C CA . LYS A 1 108 ? 7.633 -3.904 -11.726 1.00 91.56 108 LYS A CA 1
ATOM 898 C C . LYS A 1 108 ? 7.169 -5.008 -10.770 1.00 91.56 108 LYS A C 1
ATOM 900 O O . LYS A 1 108 ? 6.427 -4.720 -9.829 1.00 91.56 108 LYS A O 1
ATOM 905 N N . LEU A 1 109 ? 7.586 -6.251 -11.001 1.00 94.69 109 LEU A N 1
ATOM 906 C CA . LEU A 1 109 ? 7.245 -7.399 -10.160 1.00 94.69 109 LEU A CA 1
ATOM 907 C C . LEU A 1 109 ? 7.910 -7.313 -8.785 1.00 94.69 109 LEU A C 1
ATOM 909 O O . LEU A 1 109 ? 7.231 -7.506 -7.779 1.00 94.69 109 LEU A O 1
ATOM 913 N N . GLU A 1 110 ? 9.188 -6.946 -8.723 1.00 96.50 110 GLU A N 1
ATOM 914 C CA . GLU A 1 110 ? 9.912 -6.727 -7.465 1.00 96.50 110 GLU A CA 1
ATOM 915 C C . GLU A 1 110 ? 9.251 -5.633 -6.620 1.00 96.50 110 GLU A C 1
ATOM 917 O O . GLU A 1 110 ? 9.004 -5.819 -5.428 1.00 96.50 110 GLU A O 1
ATOM 922 N N . THR A 1 111 ? 8.874 -4.517 -7.250 1.00 94.62 111 THR A N 1
ATOM 923 C CA . THR A 1 111 ? 8.148 -3.428 -6.578 1.00 94.62 111 THR A CA 1
ATOM 924 C C . THR A 1 111 ? 6.800 -3.908 -6.043 1.00 94.62 111 THR A C 1
ATOM 926 O O . THR A 1 111 ? 6.450 -3.632 -4.895 1.00 94.62 111 THR A O 1
ATOM 929 N N . LYS A 1 112 ? 6.039 -4.660 -6.850 1.00 94.88 112 LYS A N 1
ATOM 930 C CA . LYS A 1 112 ? 4.753 -5.228 -6.427 1.00 94.88 112 LYS A CA 1
ATOM 931 C C . LYS A 1 112 ? 4.927 -6.161 -5.228 1.00 94.88 112 LYS A C 1
ATOM 933 O O . LYS A 1 112 ? 4.134 -6.076 -4.295 1.00 94.88 112 LYS A O 1
ATOM 938 N N . ASN A 1 113 ? 5.961 -7.000 -5.233 1.00 97.06 113 ASN A N 1
ATOM 939 C CA . ASN A 1 113 ? 6.262 -7.903 -4.126 1.00 97.06 113 ASN A CA 1
ATOM 940 C C . ASN A 1 113 ? 6.576 -7.125 -2.835 1.00 97.06 113 ASN A C 1
ATOM 942 O O . ASN A 1 113 ? 5.966 -7.387 -1.803 1.00 97.06 113 ASN A O 1
ATOM 946 N N . LYS A 1 114 ? 7.432 -6.093 -2.903 1.00 96.31 114 LYS A N 1
ATOM 947 C CA . LYS A 1 114 ? 7.725 -5.212 -1.754 1.00 96.31 114 LYS A CA 1
ATOM 948 C C . LYS A 1 114 ? 6.453 -4.590 -1.163 1.00 96.31 114 LYS A C 1
ATOM 950 O O . LYS A 1 114 ? 6.271 -4.580 0.052 1.00 96.31 114 LYS A O 1
ATOM 955 N N . ILE A 1 115 ? 5.551 -4.102 -2.018 1.00 95.31 115 ILE A N 1
ATOM 956 C CA . ILE A 1 115 ? 4.273 -3.523 -1.578 1.00 95.31 115 ILE A CA 1
ATOM 957 C C . ILE A 1 115 ? 3.379 -4.585 -0.923 1.00 95.31 115 ILE A C 1
ATOM 959 O O . ILE A 1 115 ? 2.817 -4.324 0.135 1.00 95.31 115 ILE A O 1
ATOM 963 N N . GLN A 1 116 ? 3.280 -5.785 -1.502 1.00 96.56 116 GLN A N 1
ATOM 964 C CA . GLN A 1 116 ? 2.484 -6.881 -0.936 1.00 96.56 116 GLN A CA 1
ATOM 965 C C . GLN A 1 116 ? 3.007 -7.341 0.428 1.00 96.56 116 GLN A C 1
ATOM 967 O O . GLN A 1 116 ? 2.216 -7.598 1.331 1.00 96.56 116 GLN A O 1
ATOM 972 N N . GLN A 1 117 ? 4.328 -7.404 0.604 1.00 97.75 117 GLN A N 1
ATOM 973 C CA . GLN A 1 117 ? 4.942 -7.704 1.898 1.00 97.75 117 GLN A CA 1
ATOM 974 C C . GLN A 1 117 ? 4.607 -6.629 2.941 1.00 97.75 117 GLN A C 1
ATOM 976 O O . GLN A 1 117 ? 4.277 -6.960 4.080 1.00 97.75 117 GLN A O 1
ATOM 981 N N . ALA A 1 118 ? 4.634 -5.351 2.552 1.00 96.88 118 ALA A N 1
ATOM 982 C CA . ALA A 1 118 ? 4.232 -4.254 3.427 1.00 96.88 118 ALA A CA 1
ATOM 983 C C . ALA A 1 118 ? 2.738 -4.328 3.797 1.00 96.88 118 ALA A C 1
ATOM 985 O O . ALA A 1 118 ? 2.397 -4.186 4.971 1.00 96.88 118 ALA A O 1
ATOM 986 N N . ASP A 1 119 ? 1.860 -4.609 2.827 1.00 95.56 119 ASP A N 1
ATOM 987 C CA . ASP A 1 119 ? 0.422 -4.800 3.059 1.00 95.56 119 ASP A CA 1
ATOM 988 C C . ASP A 1 119 ? 0.154 -5.974 4.018 1.00 95.56 119 ASP A C 1
ATOM 990 O O . ASP A 1 119 ? -0.681 -5.856 4.916 1.00 95.56 119 ASP A O 1
ATOM 994 N N . LEU A 1 120 ? 0.884 -7.086 3.875 1.00 97.31 120 LEU A N 1
ATOM 995 C CA . LEU A 1 120 ? 0.767 -8.239 4.770 1.00 97.31 120 LEU A CA 1
ATOM 996 C C . LEU A 1 120 ? 1.233 -7.903 6.192 1.00 97.31 120 LEU A C 1
ATOM 998 O O . LEU A 1 120 ? 0.540 -8.231 7.153 1.00 97.31 120 LEU A O 1
ATOM 1002 N N . LYS A 1 121 ? 2.373 -7.214 6.341 1.00 97.69 121 LYS A N 1
ATOM 1003 C CA . LYS A 1 121 ? 2.867 -6.758 7.652 1.00 97.69 121 LYS A CA 1
ATOM 1004 C C . LYS A 1 121 ? 1.837 -5.859 8.340 1.00 97.69 121 LYS A C 1
ATOM 1006 O O . LYS A 1 121 ? 1.557 -6.035 9.525 1.00 97.69 121 LYS A O 1
ATOM 1011 N N . PHE A 1 122 ? 1.262 -4.923 7.589 1.00 97.75 122 PHE A N 1
ATOM 1012 C CA . PHE A 1 122 ? 0.215 -4.036 8.078 1.00 97.75 122 PHE A CA 1
ATOM 1013 C C . PHE A 1 122 ? -1.023 -4.816 8.530 1.00 97.75 122 PHE A C 1
ATOM 1015 O O . PHE A 1 122 ? -1.466 -4.622 9.659 1.00 97.75 122 PHE A O 1
ATOM 1022 N N . PHE A 1 123 ? -1.530 -5.736 7.699 1.00 97.50 123 PHE A N 1
ATOM 1023 C CA . PHE A 1 123 ? -2.672 -6.590 8.034 1.00 97.50 123 PHE A CA 1
ATOM 1024 C C . PHE A 1 123 ? -2.459 -7.340 9.352 1.00 97.50 123 PHE A C 1
ATOM 1026 O O . PHE A 1 123 ? -3.306 -7.274 10.243 1.00 97.50 123 PHE A O 1
ATOM 1033 N N . THR A 1 124 ? -1.309 -8.004 9.496 1.00 96.75 124 THR A N 1
ATOM 1034 C CA . THR A 1 124 ? -0.966 -8.743 10.714 1.00 96.75 124 THR A CA 1
ATOM 1035 C C . THR A 1 124 ? -1.020 -7.832 11.936 1.00 96.75 124 THR A C 1
ATOM 1037 O O . THR A 1 124 ? -1.645 -8.191 12.930 1.00 96.75 124 THR A O 1
ATOM 1040 N N . ARG A 1 125 ? -0.448 -6.626 11.849 1.00 96.38 125 ARG A N 1
ATOM 1041 C CA . ARG A 1 125 ? -0.421 -5.680 12.971 1.00 96.38 125 ARG A CA 1
ATOM 1042 C C . ARG A 1 125 ? -1.815 -5.173 13.339 1.00 96.38 125 ARG A C 1
ATOM 1044 O O . ARG A 1 125 ? -2.196 -5.232 14.502 1.00 96.38 125 ARG A O 1
ATOM 1051 N N . ILE A 1 126 ? -2.619 -4.752 12.362 1.00 96.81 126 ILE A N 1
ATOM 1052 C CA . ILE A 1 126 ? -3.966 -4.243 12.661 1.00 96.81 126 ILE A CA 1
ATOM 1053 C C . ILE A 1 126 ? -4.924 -5.345 13.130 1.00 96.81 126 ILE A C 1
ATOM 1055 O O . ILE A 1 126 ? -5.846 -5.064 13.887 1.00 96.81 126 ILE A O 1
ATOM 1059 N N . SER A 1 127 ? -4.704 -6.603 12.734 1.00 96.00 127 SER A N 1
ATOM 1060 C CA . SER A 1 127 ? -5.532 -7.735 13.177 1.00 96.00 127 SER A CA 1
ATOM 1061 C C . SER A 1 127 ? -5.385 -8.058 14.669 1.00 96.00 127 SER A C 1
ATOM 1063 O O . SER A 1 127 ? -6.249 -8.717 15.237 1.00 96.00 127 SER A O 1
ATOM 1065 N N . GLN A 1 128 ? -4.314 -7.576 15.308 1.00 95.56 128 GLN A N 1
ATOM 1066 C CA . GLN A 1 128 ? -4.068 -7.758 16.740 1.00 95.56 128 GLN A CA 1
ATOM 1067 C C . GLN A 1 128 ? -4.818 -6.731 17.602 1.00 95.56 128 GLN A C 1
ATOM 1069 O O . GLN A 1 128 ? -5.097 -7.009 18.765 1.00 95.56 128 GLN A O 1
ATOM 1074 N N . CYS A 1 129 ? -5.158 -5.559 17.051 1.00 94.81 129 CYS A N 1
ATOM 1075 C CA . CYS A 1 129 ? -5.821 -4.474 17.787 1.00 94.81 129 CYS A CA 1
ATOM 1076 C C . CYS A 1 129 ? -7.257 -4.182 17.314 1.00 94.81 129 CYS A C 1
ATOM 1078 O O . CYS A 1 129 ? -8.046 -3.580 18.049 1.00 94.81 129 CYS A O 1
ATOM 1080 N N . LEU A 1 130 ? -7.630 -4.619 16.109 1.00 96.75 130 LEU A N 1
ATOM 1081 C CA . LEU A 1 130 ? -8.962 -4.444 15.536 1.00 96.75 130 LEU A CA 1
ATOM 1082 C C . LEU A 1 130 ? -9.771 -5.742 15.535 1.00 96.75 130 LEU A C 1
ATOM 1084 O O . LEU A 1 130 ? -9.245 -6.839 15.376 1.00 96.75 130 LEU A O 1
ATOM 1088 N N . THR A 1 131 ? -11.093 -5.605 15.603 1.00 96.50 131 THR A N 1
ATOM 1089 C CA . THR A 1 131 ? -12.008 -6.720 15.325 1.00 96.50 131 THR A CA 1
ATOM 1090 C C . THR A 1 131 ? -12.045 -7.042 13.829 1.00 96.50 131 THR A C 1
ATOM 1092 O O . THR A 1 131 ? -11.827 -6.171 12.983 1.00 96.50 131 THR A O 1
ATOM 1095 N N . GLY A 1 132 ? -12.429 -8.270 13.467 1.00 96.50 132 GLY A N 1
ATOM 1096 C CA . GLY A 1 132 ? -12.585 -8.655 12.057 1.00 96.50 132 GLY A CA 1
ATOM 1097 C C . GLY A 1 132 ? -13.561 -7.758 11.275 1.00 96.50 132 GLY A C 1
ATOM 1098 O O . GLY A 1 132 ? -13.329 -7.463 10.102 1.00 96.50 132 GLY A O 1
ATOM 1099 N N . GLN A 1 133 ? -14.613 -7.250 11.928 1.00 96.81 133 GLN A N 1
ATOM 1100 C CA . GLN A 1 133 ? -15.544 -6.293 11.318 1.00 96.81 133 GLN A CA 1
ATOM 1101 C C . GLN A 1 133 ? -14.876 -4.946 11.017 1.00 96.81 133 GLN A C 1
ATOM 1103 O O . GLN A 1 133 ? -15.062 -4.409 9.925 1.00 96.81 133 GLN A O 1
ATOM 1108 N N . GLN A 1 134 ? -14.065 -4.426 11.942 1.00 97.25 134 GLN A N 1
ATOM 1109 C CA . GLN A 1 134 ? -13.313 -3.182 11.747 1.00 97.25 134 GLN A CA 1
ATOM 1110 C C . GLN A 1 134 ? -12.254 -3.330 10.645 1.00 97.25 134 GLN A C 1
ATOM 1112 O O . GLN A 1 134 ? -12.127 -2.448 9.797 1.00 97.25 134 GLN A O 1
ATOM 1117 N N . VAL A 1 135 ? -11.554 -4.468 10.585 1.00 96.94 135 VAL A N 1
ATOM 1118 C CA . VAL A 1 135 ? -10.612 -4.767 9.492 1.00 96.94 135 VAL A CA 1
ATOM 1119 C C . VAL A 1 135 ? -11.333 -4.787 8.139 1.00 96.94 135 VAL A C 1
ATOM 1121 O O . VAL A 1 135 ? -10.888 -4.146 7.186 1.00 96.94 135 VAL A O 1
ATOM 1124 N N . ASN A 1 136 ? -12.489 -5.454 8.044 1.00 96.12 136 ASN A N 1
ATOM 1125 C CA . ASN A 1 136 ? -13.295 -5.436 6.821 1.00 96.12 136 ASN A CA 1
ATOM 1126 C C . ASN A 1 136 ? -13.753 -4.011 6.463 1.00 96.12 136 ASN A C 1
ATOM 1128 O O . ASN A 1 136 ? -13.641 -3.606 5.306 1.00 96.12 136 ASN A O 1
ATOM 1132 N N . GLN A 1 137 ? -14.220 -3.221 7.436 1.00 96.75 137 GLN A N 1
ATOM 1133 C CA . GLN A 1 137 ? -14.611 -1.826 7.212 1.00 96.75 137 GLN A CA 1
ATOM 1134 C C . GLN A 1 137 ? -13.459 -1.007 6.620 1.00 96.75 137 GLN A C 1
ATOM 1136 O O . GLN A 1 137 ? -13.673 -0.308 5.628 1.00 96.75 137 GLN A O 1
ATOM 1141 N N . TYR A 1 138 ? -12.248 -1.131 7.166 1.00 96.81 138 TYR A N 1
ATOM 1142 C CA . TYR A 1 138 ? -11.056 -0.475 6.630 1.00 96.81 138 TYR A CA 1
ATOM 1143 C C . TYR A 1 138 ? -10.829 -0.822 5.145 1.00 96.81 138 TYR A C 1
ATOM 1145 O O . TYR A 1 138 ? -10.733 0.077 4.305 1.00 96.81 138 TYR A O 1
ATOM 1153 N N . TYR A 1 139 ? -10.846 -2.106 4.774 1.00 95.44 139 TYR A N 1
ATOM 1154 C CA . TYR A 1 139 ? -10.640 -2.506 3.375 1.00 95.44 139 TYR A CA 1
ATOM 1155 C C . TYR A 1 139 ? -11.772 -2.048 2.442 1.00 95.44 139 TYR A C 1
ATOM 1157 O O . TYR A 1 139 ? -11.531 -1.733 1.271 1.00 95.44 139 TYR A O 1
ATOM 1165 N N . GLN A 1 140 ? -13.009 -1.949 2.940 1.00 95.62 140 GLN A N 1
ATOM 1166 C CA . GLN A 1 140 ? -14.109 -1.348 2.180 1.00 95.62 140 GLN A CA 1
ATOM 1167 C C . GLN A 1 140 ? -13.888 0.153 1.954 1.00 95.62 140 GLN A C 1
ATOM 1169 O O . GLN A 1 140 ? -14.171 0.647 0.859 1.00 95.62 140 GLN A O 1
ATOM 1174 N N . LEU A 1 141 ? -13.366 0.879 2.948 1.00 95.56 141 LEU A N 1
ATOM 1175 C CA . LEU A 1 141 ? -13.012 2.294 2.811 1.00 95.56 141 LEU A CA 1
ATOM 1176 C C . LEU A 1 141 ? -11.895 2.487 1.782 1.00 95.56 141 LEU A C 1
ATOM 1178 O O . LEU A 1 141 ? -12.050 3.308 0.879 1.00 95.56 141 LEU A O 1
ATOM 1182 N N . GLU A 1 142 ? -10.837 1.674 1.826 1.00 92.94 142 GLU A N 1
ATOM 1183 C CA . GLU A 1 142 ? -9.785 1.695 0.801 1.00 92.94 142 GLU A CA 1
ATOM 1184 C C . GLU A 1 142 ? -10.346 1.462 -0.608 1.00 92.94 142 GLU A C 1
ATOM 1186 O O . GLU A 1 142 ? -10.001 2.172 -1.557 1.00 92.94 142 GLU A O 1
ATOM 1191 N N . LYS A 1 143 ? -11.234 0.474 -0.769 1.00 92.00 143 LYS A N 1
ATOM 1192 C CA . LYS A 1 143 ? -11.857 0.164 -2.062 1.00 92.00 143 LYS A CA 1
ATOM 1193 C C . LYS A 1 143 ? -12.727 1.318 -2.565 1.00 92.00 143 LYS A C 1
ATOM 1195 O O . LYS A 1 143 ? -12.696 1.627 -3.758 1.00 92.00 143 LYS A O 1
ATOM 1200 N N . LYS A 1 144 ? -13.497 1.960 -1.680 1.00 92.62 144 LYS A N 1
ATOM 1201 C CA . LYS A 1 144 ? -14.322 3.135 -2.009 1.00 92.62 144 LYS A CA 1
ATOM 1202 C C . LYS A 1 144 ? -13.461 4.324 -2.423 1.00 92.62 144 LYS A C 1
ATOM 1204 O O . LYS A 1 144 ? -13.748 4.934 -3.452 1.00 92.62 144 LYS A O 1
ATOM 1209 N N . PHE A 1 145 ? -12.386 4.600 -1.685 1.00 90.06 145 PHE A N 1
ATOM 1210 C CA . PHE A 1 145 ? -11.438 5.654 -2.029 1.00 90.06 145 PHE A CA 1
ATOM 1211 C C . PHE A 1 145 ? -10.829 5.427 -3.416 1.00 90.06 145 PHE A C 1
ATOM 1213 O O . PHE A 1 145 ? -10.917 6.306 -4.271 1.00 90.06 145 PHE A O 1
ATOM 1220 N N . LYS A 1 146 ? -10.308 4.220 -3.687 1.00 85.75 146 LYS A N 1
ATOM 1221 C CA . LYS A 1 146 ? -9.715 3.864 -4.989 1.00 85.75 146 LYS A CA 1
ATOM 1222 C C . LYS A 1 146 ? -10.697 4.080 -6.143 1.00 85.75 146 LYS A C 1
ATOM 1224 O O . LYS A 1 146 ? -10.332 4.689 -7.142 1.00 85.75 146 LYS A O 1
ATOM 1229 N N . LYS A 1 147 ? -11.961 3.668 -5.988 1.00 84.75 147 LYS A N 1
ATOM 1230 C CA . LYS A 1 147 ? -13.014 3.936 -6.987 1.00 84.75 147 LYS A CA 1
ATOM 1231 C C . LYS A 1 147 ? -13.262 5.434 -7.192 1.00 84.75 147 LYS A C 1
ATOM 1233 O O . LYS A 1 147 ? -13.384 5.882 -8.326 1.00 84.75 147 LYS A O 1
ATOM 1238 N N . SER A 1 148 ? -13.326 6.212 -6.111 1.00 81.38 148 SER A N 1
ATOM 1239 C CA . SER A 1 148 ? -13.540 7.662 -6.194 1.00 81.38 148 SER A CA 1
ATOM 1240 C C . SER A 1 148 ? -12.377 8.381 -6.881 1.00 81.38 148 SER A C 1
ATOM 1242 O O . SER A 1 148 ? -12.608 9.255 -7.716 1.00 81.38 148 SER A O 1
ATOM 1244 N N . ALA A 1 149 ? -11.140 7.993 -6.561 1.00 75.50 149 ALA A N 1
ATOM 1245 C CA . ALA A 1 149 ? -9.927 8.543 -7.153 1.00 75.50 149 ALA A CA 1
ATOM 1246 C C . ALA A 1 149 ? -9.846 8.262 -8.664 1.00 75.50 149 ALA A C 1
ATOM 1248 O O . ALA A 1 149 ? -9.561 9.175 -9.439 1.00 75.50 149 ALA A O 1
ATOM 1249 N N . VAL A 1 150 ? -10.181 7.038 -9.092 1.00 63.09 150 VAL A N 1
ATOM 1250 C CA . VAL A 1 150 ? -10.257 6.669 -10.518 1.00 63.09 150 VAL A CA 1
ATOM 1251 C C . VAL A 1 150 ? -11.313 7.512 -11.239 1.00 63.09 150 VAL A C 1
ATOM 1253 O O . VAL A 1 150 ? -10.988 8.189 -12.213 1.00 63.09 150 VAL A O 1
ATOM 1256 N N . ASN A 1 151 ? -12.532 7.594 -10.696 1.00 60.50 151 ASN A N 1
ATOM 1257 C CA . ASN A 1 151 ? -13.623 8.368 -11.300 1.00 60.50 151 ASN A CA 1
ATOM 1258 C C . ASN A 1 151 ? -13.319 9.878 -11.395 1.00 60.50 151 ASN A C 1
ATOM 1260 O O . ASN A 1 151 ? -13.813 10.551 -12.299 1.00 60.50 151 ASN A O 1
ATOM 1264 N N . HIS A 1 152 ? -12.537 10.437 -10.464 1.00 56.88 152 HIS A N 1
ATOM 1265 C CA . HIS A 1 152 ? -12.082 11.831 -10.548 1.00 56.88 152 HIS A CA 1
ATOM 1266 C C . HIS A 1 152 ? -11.000 12.013 -11.618 1.00 56.88 152 HIS A C 1
ATOM 1268 O O . HIS A 1 152 ? -11.033 13.002 -12.345 1.00 56.88 152 HIS A O 1
ATOM 1274 N N . SER A 1 153 ? -10.085 11.052 -11.774 1.00 54.03 153 SER A N 1
ATOM 1275 C CA . SER A 1 153 ? -9.053 11.108 -12.816 1.00 54.03 153 SER A CA 1
ATOM 1276 C C . SER A 1 153 ? -9.621 10.978 -14.240 1.00 54.03 153 SER A C 1
ATOM 1278 O O . SER A 1 153 ? -9.173 11.684 -15.141 1.00 54.03 153 SER A O 1
ATOM 1280 N N . GLU A 1 154 ? -10.666 10.168 -14.443 1.00 46.44 154 GLU A N 1
ATOM 1281 C CA . GLU A 1 154 ? -11.325 9.999 -15.750 1.00 46.44 154 GLU A CA 1
ATOM 1282 C C . GLU A 1 154 ? -12.133 11.236 -16.175 1.00 46.44 154 GLU A C 1
ATOM 1284 O O . GLU A 1 154 ? -12.126 11.619 -17.348 1.00 46.44 154 GLU A O 1
ATOM 1289 N N . LYS A 1 155 ? -12.791 11.911 -15.222 1.00 40.25 155 LYS A N 1
ATOM 1290 C CA . LYS A 1 155 ? -13.544 13.147 -15.497 1.00 40.25 155 LYS A CA 1
ATOM 1291 C C . LYS A 1 155 ? -12.643 14.330 -15.852 1.00 40.25 155 LYS A C 1
ATOM 1293 O O . LYS A 1 155 ? -13.060 15.183 -16.626 1.00 40.25 155 LYS A O 1
ATOM 1298 N N . VAL A 1 156 ? -11.421 14.378 -15.319 1.00 40.97 156 VAL A N 1
ATOM 1299 C CA . VAL A 1 156 ? -10.439 15.435 -15.621 1.00 40.97 156 VAL A CA 1
ATOM 1300 C C . VAL A 1 156 ? -9.705 15.173 -16.945 1.00 40.97 156 VAL A C 1
ATOM 1302 O O . VAL A 1 156 ? -9.332 16.120 -17.631 1.00 40.97 156 VAL A O 1
ATOM 1305 N N . CYS A 1 157 ? -9.543 13.907 -17.343 1.00 33.53 157 CYS A N 1
ATOM 1306 C CA . CYS A 1 157 ? -8.860 13.514 -18.583 1.00 33.53 157 CYS A CA 1
ATOM 1307 C C . CYS A 1 157 ? -9.792 13.264 -19.782 1.00 33.53 157 CYS A C 1
ATOM 1309 O O . CYS A 1 157 ? -9.309 12.897 -20.853 1.00 33.53 157 CYS A O 1
ATOM 1311 N N . SER A 1 158 ? -11.106 13.454 -19.642 1.00 28.86 158 SER A N 1
ATOM 1312 C CA . SER A 1 158 ? -12.020 13.394 -20.785 1.00 28.86 158 SER A CA 1
ATOM 1313 C C . SER A 1 158 ? -11.824 14.649 -21.645 1.00 28.86 158 SER A C 1
ATOM 1315 O O . SER A 1 158 ? -12.081 15.749 -21.148 1.00 28.86 158 SER A O 1
ATOM 1317 N N . PRO A 1 159 ? -11.376 14.548 -22.913 1.00 37.25 159 PRO A N 1
ATOM 1318 C CA . PRO A 1 159 ? -11.323 15.714 -23.778 1.00 37.25 159 PRO A CA 1
ATOM 1319 C C . PRO A 1 159 ? -12.755 16.219 -23.932 1.00 37.25 159 PRO A C 1
ATOM 1321 O O . PRO A 1 159 ? -13.643 15.471 -24.345 1.00 37.25 159 PRO A O 1
ATOM 1324 N N . SER A 1 160 ? -12.986 17.476 -23.556 1.00 36.12 160 SER A N 1
ATOM 1325 C CA . SER A 1 160 ? -14.238 18.171 -23.830 1.00 36.12 160 SER A CA 1
ATOM 1326 C C . SER A 1 160 ? -14.560 17.991 -25.313 1.00 36.12 160 SER A C 1
ATOM 1328 O O . SER A 1 160 ? -13.869 18.553 -26.167 1.00 36.12 160 SER A O 1
ATOM 1330 N N . LYS A 1 161 ? -15.581 17.189 -25.629 1.00 41.12 161 LYS A N 1
ATOM 1331 C CA . LYS A 1 161 ? -16.151 17.065 -26.975 1.00 41.12 161 LYS A CA 1
ATOM 1332 C C . LYS A 1 161 ? -16.960 18.320 -27.295 1.00 41.12 161 LYS A C 1
ATOM 1334 O O . LYS A 1 161 ? -18.136 18.232 -27.590 1.00 41.12 161 LYS A O 1
ATOM 1339 N N . ASP A 1 162 ? -16.327 19.479 -27.216 1.00 45.66 162 ASP A N 1
ATOM 1340 C CA . ASP A 1 162 ? -16.922 20.757 -27.566 1.00 45.66 162 ASP A CA 1
ATOM 1341 C C . ASP A 1 162 ? -15.835 21.626 -28.176 1.00 45.66 162 ASP A C 1
ATOM 1343 O O . ASP A 1 162 ? -15.175 22.416 -27.504 1.00 45.66 162 ASP A O 1
ATOM 1347 N N . LYS A 1 163 ? -15.631 21.437 -29.478 1.00 37.59 163 LYS A N 1
ATOM 1348 C CA . LYS A 1 163 ? -15.411 22.537 -30.416 1.00 37.59 163 LYS A CA 1
ATOM 1349 C C . LYS A 1 163 ? -15.721 22.035 -31.816 1.00 37.59 163 LYS A C 1
ATOM 1351 O O . LYS A 1 163 ? -14.994 21.235 -32.397 1.00 37.59 163 LYS A O 1
ATOM 1356 N N . LYS A 1 164 ? -16.883 22.490 -32.285 1.00 35.44 164 LYS A N 1
ATOM 1357 C CA . LYS A 1 164 ? -17.350 22.418 -33.662 1.00 35.44 164 LYS A CA 1
ATOM 1358 C C . LYS A 1 164 ? -16.212 22.725 -34.630 1.00 35.44 164 LYS A C 1
ATOM 1360 O O . LYS A 1 164 ? -15.505 23.718 -34.483 1.00 35.44 164 LYS A O 1
ATOM 1365 N N . TYR A 1 165 ? -16.125 21.861 -35.626 1.00 36.75 165 TYR A N 1
ATOM 1366 C CA . TYR A 1 165 ? -15.581 22.137 -36.942 1.00 36.75 165 TYR A CA 1
ATOM 1367 C C . TYR A 1 165 ? -16.228 23.428 -37.475 1.00 36.75 165 TYR A C 1
ATOM 1369 O O . TYR A 1 165 ? -17.450 23.478 -37.609 1.00 36.75 165 TYR A O 1
ATOM 1377 N N . ASP A 1 166 ? -15.432 24.460 -37.740 1.00 37.62 166 ASP A N 1
ATOM 1378 C CA . ASP A 1 166 ? -15.830 25.552 -38.627 1.00 37.62 166 ASP A CA 1
ATOM 1379 C C . ASP A 1 166 ? -14.761 25.662 -39.714 1.00 37.62 166 ASP A C 1
ATOM 1381 O O . ASP A 1 166 ? -13.645 26.137 -39.498 1.00 37.62 166 ASP A O 1
ATOM 1385 N N . SER A 1 167 ? -15.079 25.070 -40.861 1.00 44.59 167 SER A N 1
ATOM 1386 C CA . SER A 1 167 ? -14.319 25.203 -42.092 1.00 44.59 167 SER A CA 1
ATOM 1387 C C . SER A 1 167 ? -14.756 26.483 -42.785 1.00 44.59 167 SER A C 1
ATOM 1389 O O . SER A 1 167 ? -15.759 26.471 -43.490 1.00 44.59 167 SER A O 1
ATOM 1391 N N . ARG A 1 168 ? -13.982 27.555 -42.636 1.00 37.47 168 ARG A N 1
ATOM 1392 C CA . ARG A 1 168 ? -13.965 28.697 -43.561 1.00 37.47 168 ARG A CA 1
ATOM 1393 C C . ARG A 1 168 ? -12.553 29.274 -43.571 1.00 37.47 168 ARG A C 1
ATOM 1395 O O . ARG A 1 168 ? -12.018 29.652 -42.541 1.00 37.47 168 ARG A O 1
ATOM 1402 N N . GLU A 1 169 ? -11.838 29.028 -44.665 1.00 40.25 169 GLU A N 1
ATOM 1403 C CA . GLU A 1 169 ? -11.589 30.023 -45.722 1.00 40.25 169 GLU A CA 1
ATOM 1404 C C . GLU A 1 169 ? -10.399 30.928 -45.383 1.00 40.25 169 GLU A C 1
ATOM 1406 O O . GLU A 1 169 ? -10.526 31.869 -44.612 1.00 40.25 169 GLU A O 1
ATOM 1411 N N . GLN A 1 170 ? -9.243 30.649 -45.992 1.00 36.44 170 GLN A N 1
ATOM 1412 C CA . GLN A 1 170 ? -8.633 31.509 -47.020 1.00 36.44 170 GLN A CA 1
ATOM 1413 C C . GLN A 1 170 ? -7.187 31.070 -47.280 1.00 36.44 170 GLN A C 1
ATOM 1415 O O . GLN A 1 170 ? -6.305 31.185 -46.432 1.00 36.44 170 GLN A O 1
ATOM 1420 N N . ALA A 1 171 ? -6.954 30.570 -48.495 1.00 43.56 171 ALA A N 1
ATOM 1421 C CA . ALA A 1 171 ? -5.634 30.584 -49.109 1.00 43.56 171 ALA A CA 1
ATOM 1422 C C . ALA A 1 171 ? -5.208 32.041 -49.365 1.00 43.56 171 ALA A C 1
ATOM 1424 O O . ALA A 1 171 ? -6.063 32.908 -49.562 1.00 43.56 171 ALA A O 1
ATOM 1425 N N . PRO A 1 172 ? -3.899 32.297 -49.488 1.00 45.09 172 PRO A N 1
ATOM 1426 C CA . PRO A 1 172 ? -3.485 32.748 -50.810 1.00 45.09 172 PRO A CA 1
ATOM 1427 C C . PRO A 1 172 ? -2.218 32.062 -51.325 1.00 45.09 172 PRO A C 1
ATOM 1429 O O . PRO A 1 172 ? -1.250 31.809 -50.612 1.00 45.09 172 PRO A O 1
ATOM 1432 N N . ALA A 1 173 ? -2.272 31.800 -52.628 1.00 46.00 173 ALA A N 1
ATOM 1433 C CA . ALA A 1 173 ? -1.165 31.455 -53.501 1.00 46.00 173 ALA A CA 1
ATOM 1434 C C . ALA A 1 173 ? -0.185 32.623 -53.659 1.00 46.00 173 ALA A C 1
ATOM 1436 O O . ALA A 1 173 ? -0.633 33.769 -53.695 1.00 46.00 173 ALA A O 1
ATOM 1437 N N . THR A 1 174 ? 1.110 32.334 -53.855 1.00 49.69 174 THR A N 1
ATOM 1438 C CA . THR A 1 174 ? 2.020 32.992 -54.832 1.00 49.69 174 THR A CA 1
ATOM 1439 C C . THR A 1 174 ? 3.434 32.366 -54.801 1.00 49.69 174 THR A C 1
ATOM 1441 O O . THR A 1 174 ? 3.711 31.580 -53.897 1.00 49.69 174 THR A O 1
ATOM 1444 N N . PRO A 1 175 ? 4.289 32.555 -55.836 1.00 50.28 175 PRO A N 1
ATOM 1445 C CA . PRO A 1 175 ? 4.836 31.434 -56.604 1.00 50.28 175 PRO A CA 1
ATOM 1446 C C . PRO A 1 175 ? 6.359 31.261 -56.486 1.00 50.28 175 PRO A C 1
ATOM 1448 O O . PRO A 1 175 ? 7.093 32.169 -56.102 1.00 50.28 175 PRO A O 1
ATOM 1451 N N . VAL A 1 176 ? 6.833 30.089 -56.914 1.00 44.09 176 VAL A N 1
ATOM 1452 C CA . VAL A 1 176 ? 8.254 29.787 -57.134 1.00 44.09 176 VAL A CA 1
ATOM 1453 C C . VAL A 1 176 ? 8.717 30.484 -58.417 1.00 44.09 176 VAL A C 1
ATOM 1455 O O . VAL A 1 176 ? 8.121 30.288 -59.476 1.00 44.09 176 VAL A O 1
ATOM 1458 N N . LYS A 1 177 ? 9.775 31.297 -58.327 1.00 48.16 177 LYS A N 1
ATOM 1459 C CA . LYS A 1 177 ? 10.550 31.759 -59.488 1.00 48.16 177 LYS A CA 1
ATOM 1460 C C . LYS A 1 177 ? 11.762 30.842 -59.671 1.00 48.16 177 LYS A C 1
ATOM 1462 O O . LYS A 1 177 ? 12.421 30.522 -58.683 1.00 48.16 177 LYS A O 1
ATOM 1467 N N . HIS A 1 178 ? 11.993 30.431 -60.917 1.00 50.88 178 HIS A N 1
ATOM 1468 C CA . HIS A 1 178 ? 13.238 29.827 -61.394 1.00 50.88 178 HIS A CA 1
ATOM 1469 C C . HIS A 1 178 ? 14.349 30.872 -61.501 1.00 50.88 178 HIS A C 1
ATOM 1471 O O . HIS A 1 178 ? 14.013 32.042 -61.805 1.00 50.88 178 HIS A O 1
#

pLDDT: mean 73.76, std 24.42, range [28.86, 97.75]

Foldseek 3Di:
DDDDDDDDDDPDDDDCPPPPPPPPPPPDPVVLVVLLVVLVVLCVVQQDDDPVLVVQLVVLVVQLSVQLVVLVVQLQVQCVVLVHDSDDDVVNLVVDDPVSNVSNVVSVVVSVVSSVVSVVSSLVSSPVRDDPVSSVSSVVSVVVSVVVVVVVVCVVPPPPPDDDDDDDDDDDDDDDDD